Protein AF-A0A2Z6S2T0-F1 (afdb_monomer_lite)

Organism: NCBI:txid94130

Foldseek 3Di:
DDPVVLVVQLVLLLVLLVLVVVLVVLCVVLVVPPPCCVVDPPVNSPRDDSVVSSPDDPVNSVVSLLVSLVSLVVLCVSLVHDRDVLSVCQNPDDPPDPDDHDDPVVSVVSVVVSVVVSVVSVVVVPDPPPDDDPPPPDD

pLDDT: mean 76.19, std 13.2, range [40.94, 88.94]

Sequence (139 aa):
MANNNLETLAQLYRLFLYKKKDIIAIQEKLGIGGVLAELTNANELVVPPDSELMGKTLADSYELLLELVGDLIPIQEKLGIDVNPVLEVELRRDKASSDKPIRLFDLLSSLEDDIVVIQDKLVLLAIPIKQGQKKSMRM

Radius of gyration: 19.78 Å; chains: 1; bounding box: 56×36×72 Å

Structure (mmCIF, N/CA/C/O backbone):
data_AF-A0A2Z6S2T0-F1
#
_entry.id   AF-A0A2Z6S2T0-F1
#
loop_
_atom_site.group_PDB
_atom_site.id
_atom_site.type_symbol
_atom_site.label_atom_id
_atom_site.label_alt_id
_atom_site.label_comp_id
_atom_site.label_asym_id
_atom_site.label_entity_id
_atom_site.label_seq_id
_atom_site.pdbx_PDB_ins_code
_atom_site.Cartn_x
_atom_site.Cartn_y
_atom_site.Cartn_z
_atom_site.occupancy
_atom_site.B_iso_or_equiv
_atom_site.auth_seq_id
_atom_site.auth_comp_id
_atom_site.auth_asym_id
_atom_site.auth_atom_id
_atom_site.pdbx_PDB_model_num
ATOM 1 N N . MET A 1 1 ? 8.576 11.356 -31.247 1.00 40.94 1 MET A N 1
ATOM 2 C CA . MET A 1 1 ? 8.179 9.992 -30.838 1.00 40.94 1 MET A CA 1
ATOM 3 C C . MET A 1 1 ? 8.144 10.027 -29.323 1.00 40.94 1 MET A C 1
ATOM 5 O O . MET A 1 1 ? 9.176 10.333 -28.742 1.00 40.94 1 MET A O 1
ATOM 9 N N . ALA A 1 2 ? 6.963 9.967 -28.710 1.00 44.91 2 ALA A N 1
ATOM 10 C CA . ALA A 1 2 ? 6.826 10.313 -27.297 1.00 44.91 2 ALA A CA 1
ATOM 11 C C . ALA A 1 2 ? 7.539 9.283 -26.403 1.00 44.91 2 ALA A C 1
ATOM 13 O O . ALA A 1 2 ? 7.435 8.083 -26.621 1.00 44.91 2 ALA A O 1
ATOM 14 N N . ASN A 1 3 ? 8.253 9.788 -25.399 1.00 53.84 3 ASN A N 1
ATOM 15 C CA . ASN A 1 3 ? 8.839 9.062 -24.271 1.00 53.84 3 ASN A CA 1
ATOM 16 C C . ASN A 1 3 ? 7.771 8.745 -23.191 1.00 53.84 3 ASN A C 1
ATOM 18 O O . ASN A 1 3 ? 8.025 8.724 -21.990 1.00 53.84 3 ASN A O 1
ATOM 22 N N . ASN A 1 4 ? 6.521 8.562 -23.606 1.00 59.88 4 ASN A N 1
ATOM 23 C CA . ASN A 1 4 ? 5.362 8.527 -22.716 1.00 59.88 4 ASN A CA 1
ATOM 24 C C . ASN A 1 4 ? 5.386 7.348 -21.727 1.00 59.88 4 ASN A C 1
ATOM 26 O O . ASN A 1 4 ? 4.741 7.420 -20.685 1.00 59.88 4 ASN A O 1
ATOM 30 N N . ASN A 1 5 ? 6.152 6.289 -22.004 1.00 73.00 5 ASN A N 1
ATOM 31 C CA . ASN A 1 5 ? 6.266 5.135 -21.111 1.00 73.00 5 ASN A CA 1
ATOM 32 C C . ASN A 1 5 ? 7.072 5.440 -19.831 1.00 73.00 5 ASN A C 1
ATOM 34 O O . ASN A 1 5 ? 6.620 5.119 -18.737 1.00 73.00 5 ASN A O 1
ATOM 38 N N . LEU A 1 6 ? 8.229 6.109 -19.941 1.00 78.00 6 LEU A N 1
ATOM 39 C CA . LEU A 1 6 ? 9.044 6.469 -18.768 1.00 78.00 6 LEU A CA 1
ATOM 40 C C . LEU A 1 6 ? 8.354 7.529 -17.909 1.00 78.00 6 LEU A C 1
ATOM 42 O O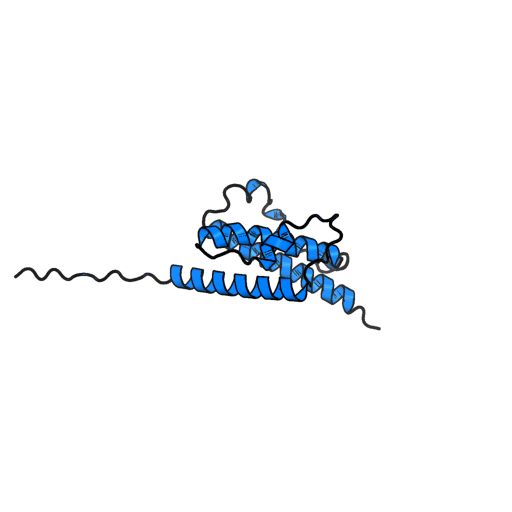 . LEU A 1 6 ? 8.404 7.460 -16.686 1.00 78.00 6 LEU A O 1
ATOM 46 N N . GLU A 1 7 ? 7.671 8.484 -18.540 1.00 81.94 7 GLU A N 1
ATOM 47 C CA . GLU A 1 7 ? 6.922 9.517 -17.819 1.00 81.94 7 GLU A CA 1
ATOM 48 C C . GLU A 1 7 ? 5.733 8.929 -17.055 1.00 81.94 7 GLU A C 1
ATOM 50 O O . GLU A 1 7 ? 5.539 9.249 -15.884 1.00 81.94 7 GLU A O 1
ATOM 55 N N . THR A 1 8 ? 5.007 7.983 -17.658 1.00 83.62 8 THR A N 1
ATOM 56 C CA . THR A 1 8 ? 3.921 7.263 -16.974 1.00 83.62 8 THR A CA 1
ATOM 57 C C . THR A 1 8 ? 4.442 6.435 -15.792 1.00 83.62 8 THR A C 1
ATOM 59 O O . THR A 1 8 ? 3.827 6.436 -14.727 1.00 83.62 8 THR A O 1
ATOM 62 N N . LEU A 1 9 ? 5.592 5.763 -15.932 1.00 83.81 9 LEU A N 1
ATOM 63 C CA . LEU A 1 9 ? 6.215 5.006 -14.836 1.00 83.81 9 LEU A CA 1
ATOM 64 C C . LEU A 1 9 ? 6.674 5.914 -13.690 1.00 83.81 9 LEU A C 1
ATOM 66 O O . LEU A 1 9 ? 6.404 5.621 -12.525 1.00 83.81 9 LEU A O 1
ATOM 70 N N . ALA A 1 10 ? 7.307 7.043 -14.012 1.00 85.56 10 ALA A N 1
ATOM 71 C CA . ALA A 1 10 ? 7.713 8.035 -13.023 1.00 85.56 10 ALA A CA 1
ATOM 72 C C . ALA A 1 10 ? 6.501 8.597 -12.260 1.00 85.56 10 ALA A C 1
ATOM 74 O O . ALA A 1 10 ? 6.543 8.721 -11.035 1.00 85.56 10 ALA A O 1
ATOM 75 N N . GLN A 1 11 ? 5.396 8.876 -12.960 1.00 87.00 11 GLN A N 1
ATOM 76 C CA . GLN A 1 11 ? 4.140 9.317 -12.346 1.00 87.00 11 GLN A CA 1
ATOM 77 C C . GLN A 1 11 ? 3.517 8.240 -11.447 1.00 87.00 11 GLN A C 1
ATOM 79 O O . GLN A 1 11 ? 3.057 8.560 -10.351 1.00 87.00 11 GLN A O 1
ATOM 84 N N . LEU A 1 12 ? 3.534 6.970 -11.862 1.00 86.25 12 LEU A N 1
ATOM 85 C CA . LEU A 1 12 ? 3.039 5.856 -11.049 1.00 86.25 12 LEU A CA 1
ATOM 86 C C . LEU A 1 12 ? 3.861 5.694 -9.763 1.00 86.25 12 LEU A C 1
ATOM 88 O O . LEU A 1 12 ? 3.302 5.619 -8.671 1.00 86.25 12 LEU A O 1
ATOM 92 N N . TYR A 1 13 ? 5.191 5.706 -9.877 1.00 87.94 13 TYR A N 1
ATOM 93 C CA . TYR A 1 13 ? 6.082 5.636 -8.719 1.00 87.94 13 TYR A CA 1
ATOM 94 C C .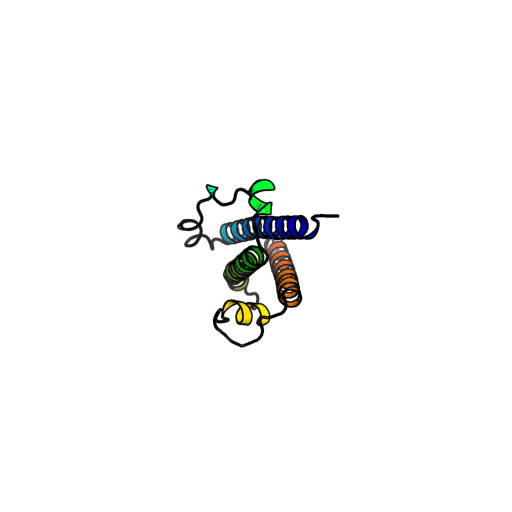 TYR A 1 13 ? 5.853 6.820 -7.766 1.00 87.94 13 TYR A C 1
ATOM 96 O O . TYR A 1 13 ? 5.728 6.641 -6.555 1.00 87.94 13 TYR A O 1
ATOM 104 N N . ARG A 1 14 ? 5.721 8.036 -8.313 1.00 88.94 14 ARG A N 1
ATOM 105 C CA . ARG A 1 14 ? 5.381 9.251 -7.556 1.00 88.94 14 ARG A CA 1
ATOM 106 C C . ARG A 1 14 ? 4.065 9.096 -6.793 1.00 88.94 14 ARG A C 1
ATOM 108 O O . ARG A 1 14 ? 3.991 9.471 -5.625 1.00 88.94 14 ARG A O 1
ATOM 115 N N . LEU A 1 15 ? 3.032 8.559 -7.442 1.00 88.38 15 LEU A N 1
ATOM 116 C CA . LEU A 1 15 ? 1.729 8.325 -6.825 1.00 88.38 15 LEU A CA 1
ATOM 117 C C . LEU A 1 15 ? 1.850 7.383 -5.622 1.00 88.38 15 LEU A C 1
ATOM 119 O O . LEU A 1 15 ? 1.332 7.699 -4.552 1.00 88.38 15 LEU A O 1
ATOM 123 N N . PHE A 1 16 ? 2.569 6.270 -5.769 1.00 88.19 16 PHE A N 1
ATOM 124 C CA . PHE A 1 16 ? 2.793 5.328 -4.673 1.00 88.19 16 PHE A CA 1
ATOM 125 C C . PHE A 1 16 ? 3.555 5.952 -3.501 1.00 88.19 16 PHE A C 1
ATOM 127 O O . PHE A 1 16 ? 3.174 5.734 -2.353 1.00 88.19 16 PHE A O 1
ATOM 134 N N . LEU A 1 17 ? 4.546 6.813 -3.757 1.00 88.56 17 LEU A N 1
ATOM 135 C CA . LEU A 1 17 ? 5.217 7.559 -2.686 1.00 88.56 17 LEU A CA 1
ATOM 136 C C . LEU A 1 17 ? 4.248 8.449 -1.899 1.00 88.56 17 LEU A C 1
ATOM 138 O O . LEU A 1 17 ? 4.308 8.482 -0.671 1.00 88.56 17 LEU A O 1
ATOM 142 N N . TYR A 1 18 ? 3.340 9.159 -2.578 1.00 86.94 18 TYR A N 1
ATOM 143 C CA . TYR A 1 18 ? 2.318 9.950 -1.886 1.00 86.94 18 TYR A CA 1
ATOM 144 C C . TYR A 1 18 ? 1.403 9.066 -1.034 1.00 86.94 18 TYR A C 1
ATOM 146 O O . TYR A 1 18 ? 1.146 9.402 0.120 1.00 86.94 18 TYR A O 1
ATOM 154 N N . LYS A 1 19 ? 0.975 7.909 -1.554 1.00 85.56 19 LYS A N 1
ATOM 155 C CA . LYS A 1 19 ? 0.159 6.955 -0.788 1.00 85.56 19 LYS A CA 1
ATOM 156 C C . LYS A 1 19 ? 0.886 6.411 0.439 1.00 85.56 19 LYS A C 1
ATOM 158 O O . LYS A 1 19 ? 0.265 6.312 1.493 1.00 85.56 19 LYS A O 1
ATOM 163 N N . LYS A 1 20 ? 2.195 6.161 0.346 1.00 86.00 20 LYS A N 1
ATOM 164 C CA . LYS A 1 20 ? 3.013 5.749 1.497 1.00 86.00 20 LYS A CA 1
ATOM 165 C C . LYS A 1 20 ? 2.942 6.768 2.631 1.00 86.00 20 LYS A C 1
ATOM 167 O O . LYS A 1 20 ? 2.749 6.406 3.785 1.00 86.00 20 LYS A O 1
ATOM 172 N N . LYS A 1 21 ? 3.037 8.059 2.296 1.00 84.38 21 LYS A N 1
ATOM 173 C CA . LYS A 1 21 ? 2.942 9.149 3.282 1.00 84.38 21 LYS A CA 1
ATOM 174 C C . LYS A 1 21 ? 1.578 9.186 3.964 1.00 84.38 21 LYS A C 1
ATOM 176 O O . LYS A 1 21 ? 1.523 9.364 5.178 1.00 84.38 21 LYS A O 1
ATOM 181 N N . ASP A 1 22 ? 0.502 8.999 3.203 1.00 84.69 22 ASP A N 1
ATOM 182 C CA . ASP A 1 22 ? -0.853 8.952 3.758 1.00 84.69 22 ASP A CA 1
ATOM 183 C C . ASP A 1 22 ? -1.024 7.759 4.715 1.00 84.69 22 ASP A C 1
ATOM 185 O O . ASP A 1 22 ? -1.569 7.920 5.807 1.00 84.69 22 ASP A O 1
ATOM 189 N N . ILE A 1 23 ? -0.511 6.580 4.346 1.00 85.31 23 ILE A N 1
ATOM 190 C CA . ILE A 1 23 ? -0.549 5.366 5.178 1.00 85.31 23 ILE A CA 1
ATOM 191 C C . ILE A 1 23 ? 0.221 5.565 6.483 1.00 85.31 23 ILE A C 1
ATOM 193 O O . ILE A 1 23 ? -0.328 5.303 7.552 1.00 85.31 23 ILE A O 1
ATOM 197 N N . ILE A 1 24 ? 1.439 6.107 6.422 1.00 84.06 24 ILE A N 1
ATOM 198 C CA . ILE A 1 24 ? 2.242 6.415 7.614 1.00 84.06 24 ILE A CA 1
ATOM 199 C C . ILE A 1 24 ? 1.488 7.384 8.532 1.00 84.06 24 ILE A C 1
ATOM 201 O O . ILE A 1 24 ? 1.355 7.129 9.728 1.00 84.06 24 ILE A O 1
ATOM 205 N N . ALA A 1 25 ? 0.901 8.448 7.979 1.00 83.56 25 ALA A N 1
ATOM 206 C CA . ALA A 1 25 ? 0.112 9.394 8.766 1.00 83.56 25 ALA A CA 1
ATOM 207 C C . ALA A 1 25 ? -1.119 8.736 9.427 1.00 83.56 25 ALA A C 1
ATOM 209 O O . ALA A 1 25 ? -1.513 9.114 10.535 1.00 83.56 25 ALA A O 1
ATOM 210 N N . ILE A 1 26 ? -1.745 7.749 8.775 1.00 84.19 26 ILE A N 1
ATOM 211 C CA . ILE A 1 26 ? -2.834 6.955 9.365 1.00 84.19 26 ILE A CA 1
ATOM 212 C C . ILE A 1 26 ? -2.298 6.058 10.489 1.00 84.19 26 ILE A C 1
ATOM 214 O O . ILE A 1 26 ? -2.878 6.046 11.576 1.00 84.19 26 ILE A O 1
ATOM 218 N N . GLN A 1 27 ? -1.190 5.346 10.269 1.00 85.62 27 GLN A N 1
ATOM 219 C CA . GLN A 1 27 ? -0.551 4.500 11.282 1.00 85.62 27 GLN A CA 1
ATOM 220 C C . GLN A 1 27 ? -0.173 5.299 12.537 1.00 85.62 27 GLN A C 1
ATOM 222 O O . GLN A 1 27 ? -0.441 4.850 13.654 1.00 85.62 27 GLN A O 1
ATOM 227 N N . GLU A 1 28 ? 0.390 6.498 12.373 1.00 84.00 28 GLU A N 1
ATOM 228 C CA . GLU A 1 28 ? 0.698 7.418 13.471 1.00 84.00 28 GLU A CA 1
ATOM 229 C C . GLU A 1 28 ? -0.563 7.806 14.252 1.00 84.00 28 GLU A C 1
ATOM 231 O O . GLU A 1 28 ? -0.600 7.671 15.477 1.00 84.00 28 GLU A O 1
ATOM 236 N N . LYS A 1 29 ? -1.635 8.212 13.556 1.00 84.69 29 LYS A N 1
ATOM 237 C CA . LYS A 1 29 ? -2.923 8.551 14.189 1.00 84.69 29 LYS A CA 1
ATOM 238 C C . LYS A 1 29 ? -3.548 7.381 14.943 1.00 84.69 29 LYS A C 1
ATOM 240 O O . LYS A 1 29 ? -4.213 7.594 15.955 1.00 84.69 29 LYS A O 1
ATOM 245 N N . LEU A 1 30 ? -3.354 6.159 14.456 1.00 85.19 30 LEU A N 1
ATOM 246 C CA . LEU A 1 30 ? -3.850 4.937 15.086 1.00 85.19 30 LEU A CA 1
ATOM 247 C C . LEU A 1 30 ? -2.920 4.398 16.189 1.00 85.19 30 LEU A C 1
ATOM 249 O O . LEU A 1 30 ? -3.259 3.404 16.839 1.00 85.19 30 LEU A O 1
ATOM 253 N N . GLY A 1 31 ? -1.770 5.042 16.425 1.00 84.56 31 GLY A N 1
ATOM 254 C CA . GLY A 1 31 ? -0.787 4.620 17.423 1.00 84.56 31 GLY A CA 1
ATOM 255 C C . GLY A 1 31 ? -0.090 3.301 17.074 1.00 84.56 31 GLY A C 1
ATOM 256 O O . GLY A 1 31 ? 0.280 2.552 17.974 1.00 84.56 31 GLY A O 1
ATOM 257 N N . ILE A 1 32 ? 0.044 2.991 15.782 1.00 83.81 32 ILE A N 1
ATOM 258 C CA . ILE A 1 32 ? 0.727 1.793 15.263 1.00 83.81 32 ILE A CA 1
ATOM 259 C C . ILE A 1 32 ? 2.245 2.044 15.144 1.00 83.81 32 ILE A C 1
ATOM 261 O O . ILE A 1 32 ? 3.044 1.116 15.240 1.00 83.81 32 ILE A O 1
ATOM 265 N N . GLY A 1 33 ? 2.658 3.311 15.016 1.00 64.31 33 GLY A N 1
ATOM 266 C CA . GLY A 1 33 ? 4.015 3.748 14.648 1.00 64.31 33 GLY A CA 1
ATOM 267 C C . GLY A 1 33 ? 5.166 3.466 15.626 1.00 64.31 33 GLY A C 1
ATOM 268 O O . GLY A 1 33 ? 6.262 3.965 15.404 1.00 64.31 33 GLY A O 1
ATOM 269 N N . GLY A 1 34 ? 4.975 2.669 16.680 1.00 55.62 34 GLY A N 1
ATOM 270 C CA . GLY A 1 34 ? 6.002 2.421 17.702 1.00 55.62 34 GLY A CA 1
ATOM 271 C C . GLY A 1 34 ? 7.211 1.584 17.257 1.00 55.62 34 GLY A C 1
ATOM 272 O O . GLY A 1 34 ? 8.173 1.509 18.008 1.00 55.62 34 GLY A O 1
ATOM 273 N N . VAL A 1 35 ? 7.180 0.949 16.077 1.00 52.28 35 VAL A N 1
ATOM 274 C CA . VAL A 1 35 ? 8.275 0.070 15.600 1.00 52.28 35 VAL A CA 1
ATOM 275 C C . VAL A 1 35 ? 8.801 0.456 14.206 1.00 52.28 35 VAL A C 1
ATOM 277 O O . VAL A 1 35 ? 9.984 0.281 13.935 1.00 52.28 35 VAL A O 1
ATOM 280 N N . LEU A 1 36 ? 7.973 1.035 13.324 1.00 52.50 36 LEU A N 1
ATOM 281 C CA . LEU A 1 36 ? 8.375 1.400 11.950 1.00 52.50 36 LEU A CA 1
ATOM 282 C C . LEU A 1 36 ? 8.884 2.846 11.802 1.00 52.50 36 LEU A C 1
ATOM 284 O O . LEU A 1 36 ? 9.669 3.128 10.894 1.00 52.50 36 LEU A O 1
ATOM 288 N N . ALA A 1 37 ? 8.500 3.759 12.702 1.00 49.41 37 ALA A N 1
ATOM 289 C CA . ALA A 1 37 ? 8.963 5.150 12.672 1.00 49.41 37 ALA A CA 1
ATOM 290 C C . ALA A 1 37 ? 10.457 5.294 13.030 1.00 49.41 37 ALA A C 1
ATOM 292 O O . ALA A 1 37 ? 11.090 6.262 12.624 1.00 49.41 37 ALA A O 1
ATOM 293 N N . GLU A 1 38 ? 11.039 4.323 13.744 1.00 47.56 38 GLU A N 1
ATOM 294 C CA . GLU A 1 38 ? 12.487 4.286 14.009 1.00 47.56 38 GLU A CA 1
ATOM 295 C C . GLU A 1 38 ? 13.300 3.783 12.803 1.00 47.56 38 GLU A C 1
ATOM 297 O O . GLU A 1 38 ? 14.477 4.114 12.677 1.00 47.56 38 GLU A O 1
ATOM 302 N N . LEU A 1 39 ? 12.679 3.015 11.898 1.00 50.38 39 LEU A N 1
ATOM 303 C CA . LEU A 1 39 ? 13.305 2.524 10.664 1.00 50.38 39 LEU A CA 1
ATOM 304 C C . LEU A 1 39 ? 13.154 3.509 9.500 1.00 50.38 39 LEU A C 1
ATOM 306 O O . LEU A 1 39 ? 14.033 3.591 8.646 1.00 50.38 39 LEU A O 1
ATOM 310 N N . THR A 1 40 ? 12.062 4.273 9.480 1.00 50.31 40 THR A N 1
ATOM 311 C CA . THR A 1 40 ? 11.756 5.222 8.407 1.00 50.31 40 THR A CA 1
ATOM 312 C C . THR A 1 40 ? 12.194 6.616 8.840 1.00 50.31 40 THR A C 1
ATOM 314 O O . THR A 1 40 ? 11.470 7.320 9.543 1.00 50.31 40 THR A O 1
ATOM 317 N N . ASN A 1 41 ? 13.394 7.040 8.444 1.00 48.97 41 ASN A N 1
ATOM 318 C CA . ASN A 1 41 ? 13.838 8.403 8.724 1.00 48.97 41 ASN A CA 1
ATOM 319 C C . ASN A 1 41 ? 12.847 9.393 8.089 1.00 48.97 41 ASN A C 1
ATOM 321 O O . ASN A 1 41 ? 12.638 9.374 6.880 1.00 48.97 41 ASN A O 1
ATOM 325 N N . ALA A 1 42 ? 12.270 10.310 8.871 1.00 46.00 42 ALA A N 1
ATOM 326 C CA . ALA A 1 42 ? 11.309 11.313 8.384 1.00 46.00 42 ALA A CA 1
ATOM 327 C C . ALA A 1 42 ? 11.827 12.162 7.193 1.00 46.00 42 ALA A C 1
ATOM 329 O O . ALA A 1 42 ? 11.039 12.730 6.435 1.00 46.00 42 ALA A O 1
ATOM 330 N N . ASN A 1 43 ? 13.150 12.206 6.992 1.00 47.03 43 ASN A N 1
ATOM 331 C CA . ASN A 1 43 ? 13.819 12.856 5.861 1.00 47.03 43 ASN A CA 1
ATOM 332 C C . ASN A 1 43 ? 13.710 12.080 4.527 1.00 47.03 43 ASN A C 1
ATOM 334 O O . ASN A 1 43 ? 13.979 12.653 3.475 1.00 47.03 43 ASN A O 1
ATOM 338 N N . GLU A 1 44 ? 13.309 10.808 4.549 1.00 53.44 44 GLU A N 1
ATOM 339 C CA . GLU A 1 44 ? 13.258 9.892 3.395 1.00 53.44 44 GLU A CA 1
ATOM 340 C C . GLU A 1 44 ? 11.903 9.924 2.657 1.00 53.44 44 GLU A C 1
ATOM 342 O O . GLU A 1 44 ? 11.762 9.414 1.550 1.00 53.44 44 GLU A O 1
ATOM 347 N N . LEU A 1 45 ? 10.899 10.597 3.233 1.00 60.44 45 LEU A N 1
ATOM 348 C CA . LEU A 1 45 ? 9.566 10.771 2.640 1.00 60.44 45 LEU A CA 1
ATOM 349 C C . LEU A 1 45 ? 9.462 12.003 1.725 1.00 60.44 45 LEU A C 1
ATOM 351 O O . LEU A 1 45 ? 8.358 12.417 1.344 1.00 60.44 45 LEU A O 1
ATOM 355 N N . VAL A 1 46 ? 10.577 12.649 1.386 1.00 66.56 46 VAL A N 1
ATOM 356 C CA . VAL A 1 46 ? 10.589 13.707 0.369 1.00 66.56 46 VAL A CA 1
ATOM 357 C C . VAL A 1 46 ? 10.399 13.047 -0.991 1.00 66.56 46 VAL A C 1
ATOM 359 O O . VAL A 1 46 ? 11.214 12.234 -1.410 1.00 66.56 46 VAL A O 1
ATOM 362 N N . VAL A 1 47 ? 9.304 13.385 -1.682 1.00 73.62 47 VAL A N 1
ATOM 363 C CA . VAL A 1 47 ? 9.084 12.901 -3.049 1.00 73.62 47 VAL A CA 1
ATOM 364 C C . VAL A 1 47 ? 10.216 13.444 -3.930 1.00 73.62 47 VAL A C 1
ATOM 366 O O . VAL A 1 47 ? 10.349 14.670 -4.013 1.00 73.62 47 VAL A O 1
ATOM 369 N N . PRO A 1 48 ? 11.015 12.578 -4.579 1.00 78.50 48 PRO A N 1
ATOM 370 C CA . PRO A 1 48 ? 12.134 13.006 -5.405 1.00 78.50 48 PRO A CA 1
ATOM 371 C C . PRO A 1 48 ? 11.696 13.918 -6.565 1.00 78.50 48 PRO A C 1
ATOM 373 O O . PRO A 1 48 ? 10.545 13.845 -7.027 1.00 78.50 48 PRO A O 1
ATOM 376 N N . PRO A 1 49 ? 12.596 14.774 -7.081 1.00 79.69 49 PRO A N 1
ATOM 377 C CA . PRO A 1 49 ? 12.345 15.514 -8.313 1.00 79.69 49 PRO A CA 1
ATOM 378 C C . PRO A 1 49 ? 12.147 14.555 -9.498 1.00 79.69 49 PRO A C 1
ATOM 380 O O . PRO A 1 49 ? 12.660 13.436 -9.503 1.00 79.69 49 PRO A O 1
ATOM 383 N N . ASP A 1 50 ? 11.434 15.001 -10.539 1.00 75.56 50 ASP A N 1
ATOM 384 C CA . ASP A 1 50 ? 11.117 14.158 -11.706 1.00 75.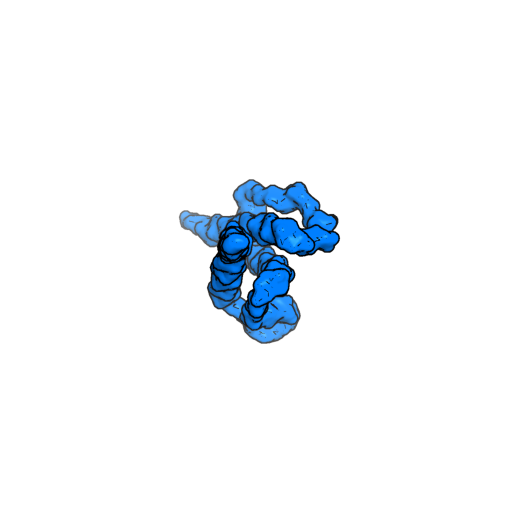56 50 ASP A CA 1
ATOM 385 C C . ASP A 1 50 ? 12.362 13.551 -12.367 1.00 75.56 50 ASP A C 1
ATOM 387 O O . ASP A 1 50 ? 12.315 12.418 -12.835 1.00 75.56 50 ASP A O 1
ATOM 391 N N . SER A 1 51 ? 13.501 14.248 -12.339 1.00 77.94 51 SER A N 1
ATOM 392 C CA . SER A 1 51 ? 14.776 13.745 -12.860 1.00 77.94 51 SER A CA 1
ATOM 393 C C . SER A 1 51 ? 15.271 12.472 -12.165 1.00 77.94 51 SER A C 1
ATOM 395 O O . SER A 1 51 ? 15.880 11.632 -12.820 1.00 77.94 51 SER A O 1
ATOM 397 N N . GLU A 1 52 ? 15.007 12.307 -10.866 1.00 80.69 52 GLU A N 1
ATOM 398 C CA . GLU A 1 52 ? 15.354 11.090 -10.116 1.00 80.69 52 GLU A CA 1
ATOM 399 C C . GLU A 1 52 ? 14.314 9.982 -10.327 1.00 80.69 52 GLU A C 1
ATOM 401 O O . GLU A 1 52 ? 14.649 8.797 -10.344 1.00 80.69 52 GLU A O 1
ATOM 406 N N . LEU A 1 53 ? 13.053 10.360 -10.556 1.00 82.25 53 LEU A N 1
ATOM 407 C CA . LEU A 1 53 ? 11.973 9.420 -10.863 1.00 82.25 53 LEU A CA 1
ATOM 408 C C . LEU A 1 53 ? 12.073 8.841 -12.276 1.00 82.25 53 LEU A C 1
ATOM 410 O O . LEU A 1 53 ? 11.664 7.707 -12.501 1.00 82.25 53 LEU A O 1
ATOM 414 N N . MET A 1 54 ? 12.658 9.581 -13.219 1.00 79.44 54 MET A N 1
ATOM 415 C CA . MET A 1 54 ? 12.895 9.125 -14.593 1.00 79.44 54 MET A CA 1
ATOM 416 C C . MET A 1 54 ? 13.831 7.910 -14.684 1.00 79.44 54 MET A C 1
ATOM 418 O O . MET A 1 54 ? 13.853 7.245 -15.716 1.00 79.44 54 MET A O 1
ATOM 422 N N . GLY A 1 55 ? 14.591 7.606 -13.626 1.00 81.19 55 GLY A N 1
ATOM 423 C CA . GLY A 1 55 ? 15.403 6.391 -13.523 1.00 81.19 55 GLY A CA 1
ATOM 424 C C . GLY A 1 55 ? 14.658 5.175 -12.962 1.00 81.19 55 GLY A C 1
ATOM 425 O O . GLY A 1 55 ? 15.239 4.094 -12.908 1.00 81.19 55 GLY A O 1
ATOM 426 N N . LYS A 1 56 ? 13.401 5.334 -12.523 1.00 85.88 56 LYS A N 1
ATOM 427 C CA . LYS A 1 56 ? 12.622 4.257 -11.906 1.00 85.88 56 LYS A CA 1
ATOM 428 C C . LYS A 1 56 ? 12.035 3.322 -12.950 1.00 85.88 56 LYS A C 1
ATOM 430 O O . LYS A 1 56 ? 11.507 3.730 -13.983 1.00 85.88 56 LYS A O 1
ATOM 435 N N . THR A 1 57 ? 12.121 2.040 -12.642 1.00 87.19 57 THR A N 1
ATOM 436 C CA . THR A 1 57 ? 11.619 0.948 -13.462 1.00 87.19 57 THR A CA 1
ATOM 437 C C . THR A 1 57 ? 10.260 0.475 -12.957 1.00 87.19 57 THR A C 1
ATOM 439 O O . THR A 1 57 ? 9.856 0.743 -11.826 1.00 87.19 57 THR A O 1
ATOM 442 N N . LEU A 1 58 ? 9.558 -0.301 -13.784 1.00 83.88 58 LEU A N 1
ATOM 443 C CA . LEU A 1 58 ? 8.330 -0.975 -13.360 1.00 83.88 58 LEU A CA 1
ATOM 444 C C . LEU A 1 58 ? 8.565 -1.907 -12.157 1.00 83.88 58 LEU A C 1
ATOM 446 O O . LEU A 1 58 ? 7.675 -2.050 -11.326 1.00 83.88 58 LEU A O 1
ATOM 450 N N . ALA A 1 59 ? 9.751 -2.517 -12.054 1.00 84.56 59 ALA A N 1
ATOM 451 C CA . ALA A 1 59 ? 10.106 -3.366 -10.921 1.00 84.56 59 ALA A CA 1
ATOM 452 C C . ALA A 1 59 ? 10.191 -2.554 -9.620 1.00 84.56 59 ALA A C 1
ATOM 454 O O . ALA A 1 59 ? 9.643 -2.988 -8.612 1.00 84.56 59 ALA A O 1
ATOM 455 N N . ASP A 1 60 ? 10.772 -1.351 -9.668 1.00 87.19 60 ASP A N 1
ATOM 456 C CA . ASP A 1 60 ? 10.815 -0.444 -8.514 1.00 87.19 60 ASP A CA 1
ATOM 457 C C . ASP A 1 60 ? 9.400 -0.024 -8.083 1.00 87.19 60 ASP A C 1
ATOM 459 O O . ASP A 1 60 ? 9.087 0.008 -6.895 1.00 87.19 60 ASP A O 1
ATOM 463 N N . SER A 1 61 ? 8.516 0.278 -9.044 1.00 86.81 61 SER A N 1
ATOM 464 C CA . SER A 1 61 ? 7.107 0.581 -8.752 1.00 86.81 61 SER A CA 1
ATOM 465 C C . SER A 1 61 ? 6.370 -0.614 -8.144 1.00 86.81 61 SER A C 1
ATOM 467 O O . SER A 1 61 ? 5.543 -0.420 -7.258 1.00 86.81 61 SER A O 1
ATOM 469 N N . TYR A 1 62 ? 6.651 -1.834 -8.610 1.00 84.19 62 TYR A N 1
ATOM 470 C CA . TYR A 1 62 ? 6.044 -3.055 -8.078 1.00 84.19 62 TYR A CA 1
ATOM 471 C C . TYR A 1 62 ? 6.510 -3.352 -6.651 1.00 84.19 62 TYR A C 1
ATOM 473 O O . TYR A 1 62 ? 5.700 -3.697 -5.798 1.00 84.19 62 TYR A O 1
ATOM 481 N N . GLU A 1 63 ? 7.798 -3.171 -6.369 1.00 86.62 63 GLU A N 1
ATOM 482 C CA . GLU A 1 63 ? 8.341 -3.345 -5.023 1.00 86.62 63 GLU A CA 1
ATOM 483 C C . GLU A 1 63 ? 7.732 -2.344 -4.035 1.00 86.62 63 GLU A C 1
ATOM 485 O O . GLU A 1 63 ? 7.279 -2.743 -2.964 1.00 86.62 63 GLU A O 1
ATOM 490 N N . LEU A 1 64 ? 7.611 -1.073 -4.434 1.00 87.38 64 LEU A N 1
ATOM 491 C CA . LEU A 1 64 ? 6.942 -0.057 -3.623 1.00 87.38 64 LEU A CA 1
ATOM 492 C C . LEU A 1 64 ? 5.454 -0.380 -3.407 1.00 87.38 64 LEU A C 1
ATOM 494 O O . LEU A 1 64 ? 4.935 -0.164 -2.319 1.00 87.38 64 LEU A O 1
ATOM 498 N N . LEU A 1 65 ? 4.761 -0.923 -4.412 1.00 86.75 65 LEU A N 1
ATOM 499 C CA . LEU A 1 65 ? 3.369 -1.359 -4.275 1.00 86.75 65 LEU A CA 1
ATOM 500 C C . LEU A 1 65 ? 3.212 -2.474 -3.229 1.00 86.75 65 LEU A C 1
ATOM 502 O O . LEU A 1 65 ? 2.295 -2.410 -2.415 1.00 86.75 65 LEU A O 1
ATOM 506 N N . LEU A 1 66 ? 4.105 -3.468 -3.221 1.00 84.69 66 LEU A N 1
ATOM 507 C CA . LEU A 1 66 ? 4.090 -4.531 -2.209 1.00 84.69 66 LEU A CA 1
ATOM 508 C C . LEU A 1 66 ? 4.368 -3.989 -0.805 1.00 84.69 66 LEU A C 1
ATOM 510 O O . LEU A 1 66 ? 3.748 -4.437 0.157 1.00 84.69 66 LEU A O 1
ATOM 514 N N . GLU A 1 67 ? 5.259 -3.006 -0.689 1.00 87.75 67 GLU A N 1
ATOM 515 C CA . GLU A 1 67 ? 5.522 -2.330 0.580 1.00 87.75 67 GLU A CA 1
ATOM 516 C C . GLU A 1 67 ? 4.268 -1.612 1.103 1.00 87.75 67 GLU A C 1
ATOM 518 O O . GLU A 1 67 ? 3.885 -1.814 2.252 1.00 87.75 67 GLU A O 1
ATOM 523 N N . LEU A 1 68 ? 3.559 -0.871 0.239 1.00 86.75 68 LEU A N 1
ATOM 524 C CA . LEU A 1 68 ? 2.283 -0.234 0.594 1.00 86.75 68 LEU A CA 1
ATOM 525 C C . LEU A 1 68 ? 1.245 -1.249 1.084 1.00 86.75 68 LEU A C 1
ATOM 527 O O . LEU A 1 68 ? 0.550 -0.994 2.064 1.00 86.75 68 LEU A O 1
ATOM 531 N N . VAL A 1 69 ? 1.131 -2.389 0.399 1.00 85.06 69 VAL A N 1
ATOM 532 C CA . VAL A 1 69 ? 0.226 -3.477 0.792 1.00 85.06 69 VAL A CA 1
ATOM 533 C C . VAL A 1 69 ? 0.600 -4.018 2.174 1.00 85.06 69 VAL A C 1
ATOM 535 O O . VAL A 1 69 ? -0.276 -4.192 3.018 1.00 85.06 69 VAL A O 1
ATOM 538 N N . GLY A 1 70 ? 1.892 -4.225 2.439 1.00 85.31 70 GLY A N 1
ATOM 539 C CA . GLY A 1 70 ? 2.382 -4.635 3.756 1.00 85.31 70 GLY A CA 1
ATOM 540 C C . GLY A 1 70 ? 2.053 -3.623 4.858 1.00 85.31 70 GLY A C 1
ATOM 541 O O . GLY A 1 70 ? 1.598 -4.015 5.931 1.00 85.31 70 GLY A O 1
ATOM 542 N N . ASP A 1 71 ? 2.207 -2.328 4.580 1.00 86.31 71 ASP A N 1
ATOM 543 C CA . ASP A 1 71 ? 1.932 -1.251 5.539 1.00 86.31 71 ASP A CA 1
ATOM 544 C C . ASP A 1 71 ? 0.430 -1.063 5.838 1.00 86.31 71 ASP A C 1
ATOM 546 O O . ASP A 1 71 ? 0.059 -0.522 6.889 1.00 86.31 71 ASP A O 1
ATOM 550 N N . LEU A 1 72 ? -0.454 -1.517 4.944 1.00 85.88 72 LEU A N 1
ATOM 551 C CA . LEU A 1 72 ? -1.905 -1.463 5.139 1.00 85.88 72 LEU A CA 1
ATOM 552 C C . LEU A 1 72 ? -2.430 -2.543 6.085 1.00 85.88 72 LEU A C 1
ATOM 554 O O . LEU A 1 72 ? -3.389 -2.278 6.814 1.00 85.88 72 LEU A O 1
ATOM 558 N N . ILE A 1 73 ? -1.792 -3.715 6.135 1.00 85.88 73 ILE A N 1
ATOM 559 C CA . ILE A 1 73 ? -2.238 -4.838 6.975 1.00 85.88 73 ILE A CA 1
ATOM 560 C C . ILE A 1 73 ? -2.358 -4.428 8.456 1.00 85.88 73 ILE A C 1
ATOM 562 O O . ILE A 1 73 ? -3.439 -4.600 9.025 1.00 85.88 73 ILE A O 1
ATOM 566 N N . PRO A 1 74 ? -1.352 -3.785 9.088 1.00 86.25 74 PRO A N 1
ATOM 567 C CA . PRO A 1 74 ? -1.480 -3.314 10.468 1.00 86.25 74 PRO A CA 1
ATOM 568 C C . PRO A 1 74 ? -2.645 -2.337 10.691 1.00 86.25 74 PRO A C 1
ATOM 570 O O . PRO A 1 74 ? -3.252 -2.326 11.764 1.00 86.25 74 PRO A O 1
ATOM 573 N N . ILE A 1 75 ? -2.972 -1.501 9.696 1.00 87.06 75 ILE A N 1
ATOM 574 C CA . ILE A 1 75 ? -4.123 -0.588 9.768 1.00 87.06 75 ILE A CA 1
ATOM 575 C C . ILE A 1 75 ? -5.425 -1.392 9.751 1.00 87.06 75 ILE A C 1
ATOM 577 O O . ILE A 1 75 ? -6.301 -1.143 10.580 1.00 87.06 75 ILE A O 1
ATOM 581 N N . GLN A 1 76 ? -5.553 -2.351 8.832 1.00 87.62 76 GLN A N 1
ATOM 582 C CA . GLN A 1 76 ? -6.733 -3.210 8.717 1.00 87.62 76 GLN A CA 1
ATOM 583 C C . GLN A 1 76 ? -6.967 -4.002 10.005 1.00 87.62 76 GLN A C 1
ATOM 585 O O . GLN A 1 76 ? -8.060 -3.935 10.569 1.00 87.62 76 GLN A O 1
ATOM 590 N N . GLU A 1 77 ? -5.924 -4.638 10.545 1.00 87.25 77 GLU A N 1
ATOM 591 C CA . GLU A 1 77 ? -5.972 -5.354 11.824 1.00 87.25 77 GLU A CA 1
ATOM 592 C C . GLU A 1 77 ? -6.435 -4.440 12.967 1.00 87.25 77 GLU A C 1
ATOM 594 O O . GLU A 1 77 ? -7.339 -4.787 13.733 1.00 87.25 77 GLU A O 1
ATOM 599 N N . LYS A 1 78 ? -5.871 -3.228 13.058 1.00 88.12 78 LYS A N 1
ATOM 600 C CA . LYS A 1 78 ? -6.237 -2.244 14.087 1.00 88.12 78 LYS A CA 1
ATOM 601 C C . LYS A 1 78 ? -7.695 -1.796 13.983 1.00 88.12 78 LYS A C 1
ATOM 603 O O . LYS A 1 78 ? -8.322 -1.505 15.003 1.00 88.12 78 LYS A O 1
ATOM 608 N N . LEU A 1 79 ? -8.220 -1.713 12.765 1.00 87.44 79 LEU A N 1
ATOM 609 C CA . LEU A 1 79 ? -9.590 -1.301 12.469 1.00 87.44 79 LEU A CA 1
ATOM 610 C C . LEU A 1 79 ? -10.596 -2.468 12.480 1.00 87.44 79 LEU A C 1
ATOM 612 O O . LEU A 1 79 ? -11.805 -2.222 12.367 1.00 87.44 79 LEU A O 1
ATOM 616 N N . GLY A 1 80 ? -10.123 -3.709 12.648 1.00 87.62 80 GLY A N 1
ATOM 617 C CA . GLY A 1 80 ? -10.936 -4.923 12.571 1.00 87.62 80 GLY A CA 1
ATOM 618 C C . GLY A 1 80 ? -11.541 -5.128 11.181 1.00 87.62 80 GLY A C 1
ATOM 619 O O . GLY A 1 80 ? -12.728 -5.434 11.076 1.00 87.62 80 GLY A O 1
ATOM 620 N N . ILE A 1 81 ? -10.762 -4.846 10.137 1.00 87.12 81 ILE A N 1
ATOM 621 C CA . ILE A 1 81 ? -11.092 -5.091 8.731 1.00 87.12 81 ILE A CA 1
ATOM 622 C C . ILE A 1 81 ? -10.394 -6.390 8.327 1.00 87.12 81 ILE A C 1
ATOM 624 O O . ILE A 1 81 ? -9.215 -6.570 8.632 1.00 87.12 81 ILE A O 1
ATOM 628 N N . ASP A 1 82 ? -11.114 -7.283 7.653 1.00 86.25 82 ASP A N 1
ATOM 629 C CA . ASP A 1 82 ? -10.521 -8.510 7.127 1.00 86.25 82 ASP A CA 1
ATOM 630 C C . ASP A 1 82 ? -9.514 -8.168 6.023 1.00 86.25 82 ASP A C 1
ATOM 632 O O . ASP A 1 82 ? -9.818 -7.398 5.110 1.00 86.25 82 ASP A O 1
ATOM 636 N N . VAL A 1 83 ? -8.314 -8.741 6.112 1.00 80.19 83 VAL A N 1
ATOM 637 C CA . VAL A 1 83 ? -7.266 -8.551 5.104 1.00 80.19 83 VAL A CA 1
ATOM 638 C C . VAL A 1 83 ? -7.710 -9.198 3.797 1.00 80.19 83 VAL A C 1
ATOM 640 O O . VAL A 1 83 ? -8.184 -10.337 3.781 1.00 80.19 83 VAL A O 1
ATOM 643 N N . ASN A 1 84 ? -7.537 -8.485 2.686 1.00 81.75 84 ASN A N 1
ATOM 644 C CA . ASN A 1 84 ? -7.889 -9.008 1.378 1.00 81.75 84 ASN A CA 1
ATOM 645 C C . ASN A 1 84 ? -7.004 -10.230 1.036 1.00 81.75 84 ASN A C 1
ATOM 647 O O . ASN A 1 84 ? -5.780 -10.095 0.927 1.00 81.75 84 ASN A O 1
ATOM 651 N N . PRO A 1 85 ? -7.587 -11.425 0.814 1.00 78.75 85 PRO A N 1
ATOM 652 C CA . PRO A 1 85 ? -6.818 -12.644 0.567 1.00 78.75 85 PRO A CA 1
ATOM 653 C C . PRO A 1 85 ? -5.965 -12.565 -0.707 1.00 78.75 85 PRO A C 1
ATOM 655 O O . PRO A 1 85 ? -4.935 -13.229 -0.792 1.00 78.75 85 PRO A O 1
ATOM 658 N N . VAL A 1 86 ? -6.353 -11.741 -1.689 1.00 79.62 86 VAL A N 1
ATOM 659 C CA . VAL A 1 86 ? -5.557 -11.494 -2.904 1.00 79.62 86 VAL A CA 1
ATOM 660 C C . VAL A 1 86 ? -4.235 -10.817 -2.539 1.00 79.62 86 VAL A C 1
ATOM 662 O O . VAL A 1 86 ? -3.175 -11.236 -3.005 1.00 79.62 86 VAL A O 1
ATOM 665 N N . LEU A 1 87 ? -4.290 -9.808 -1.667 1.00 77.62 87 LEU A N 1
ATOM 666 C CA . LEU A 1 87 ? -3.113 -9.074 -1.209 1.00 77.62 87 LEU A CA 1
ATOM 667 C C . LEU A 1 87 ? -2.206 -9.949 -0.341 1.00 77.62 87 LEU A C 1
ATOM 669 O O . LEU A 1 87 ? -0.989 -9.938 -0.515 1.00 77.62 87 LEU A O 1
ATOM 673 N N . GLU A 1 88 ? -2.790 -10.747 0.555 1.00 81.69 88 GLU A N 1
ATOM 674 C CA . GLU A 1 88 ? -2.027 -11.624 1.445 1.00 81.69 88 GLU A CA 1
ATOM 675 C C . GLU A 1 88 ? -1.257 -12.708 0.674 1.00 81.69 88 GLU A C 1
ATOM 677 O O . GLU A 1 88 ? -0.091 -12.983 0.976 1.00 81.69 88 GLU A O 1
ATOM 682 N N . VAL A 1 89 ? -1.883 -13.305 -0.347 1.00 81.94 89 VAL A N 1
ATOM 683 C CA . VAL A 1 89 ? -1.235 -14.310 -1.202 1.00 81.94 89 VAL A CA 1
ATOM 684 C C . VAL A 1 89 ? -0.065 -13.704 -1.973 1.00 81.94 89 VAL A C 1
ATOM 686 O O . VAL A 1 89 ? 1.001 -14.319 -2.019 1.00 81.94 89 VAL A O 1
ATOM 689 N N . GLU A 1 90 ? -0.230 -12.511 -2.550 1.00 84.12 90 GLU A N 1
ATOM 690 C CA . GLU A 1 90 ? 0.847 -11.868 -3.310 1.00 84.12 90 GLU A CA 1
ATOM 691 C C . GLU A 1 90 ? 1.987 -11.389 -2.401 1.00 84.12 90 GLU A C 1
ATOM 693 O O . GLU A 1 90 ? 3.151 -11.525 -2.765 1.00 84.12 90 GLU A O 1
ATOM 698 N N . 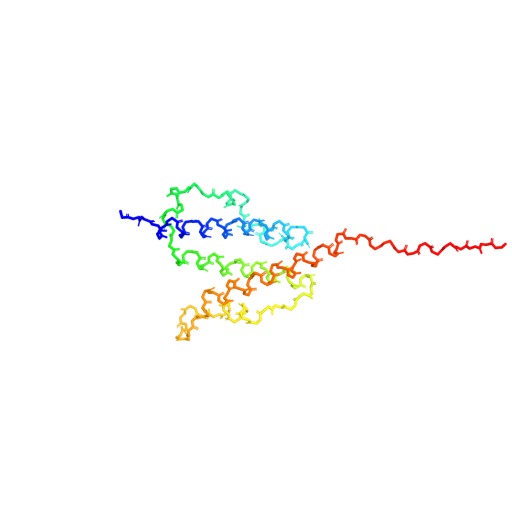LEU A 1 91 ? 1.690 -10.909 -1.189 1.00 82.31 91 LEU A N 1
ATOM 699 C CA . LEU A 1 91 ? 2.714 -10.483 -0.231 1.00 82.31 91 LEU A CA 1
ATOM 700 C C . LEU A 1 91 ? 3.571 -11.657 0.275 1.00 82.31 91 LEU A C 1
ATOM 702 O O . LEU A 1 91 ? 4.778 -11.517 0.461 1.00 82.31 91 LEU A O 1
ATOM 706 N N . ARG A 1 92 ? 2.959 -12.828 0.497 1.00 83.25 92 ARG A N 1
ATOM 707 C CA . ARG A 1 92 ? 3.647 -14.047 0.972 1.00 83.25 92 ARG A CA 1
ATOM 708 C C . ARG A 1 92 ? 4.321 -14.841 -0.145 1.00 83.25 92 ARG A C 1
ATOM 710 O O . ARG A 1 92 ? 4.952 -15.868 0.118 1.00 83.25 92 ARG A O 1
ATOM 717 N N . ARG A 1 93 ? 4.154 -14.409 -1.389 1.00 81.94 93 ARG A N 1
ATOM 718 C CA . ARG A 1 93 ? 4.681 -15.086 -2.561 1.00 81.94 93 ARG A CA 1
ATOM 719 C C . ARG A 1 93 ? 6.208 -15.061 -2.550 1.00 81.94 93 ARG A C 1
ATOM 721 O O . ARG A 1 93 ? 6.830 -14.003 -2.488 1.00 81.94 93 ARG A O 1
ATOM 728 N N . ASP A 1 94 ? 6.823 -16.231 -2.693 1.00 76.12 94 ASP A N 1
ATOM 729 C CA . ASP A 1 94 ? 8.267 -16.308 -2.906 1.00 76.12 94 ASP A CA 1
ATOM 730 C C . ASP A 1 94 ? 8.628 -15.662 -4.257 1.00 76.12 94 ASP A C 1
ATOM 732 O O . ASP A 1 94 ? 8.074 -16.028 -5.300 1.00 76.12 94 ASP A O 1
ATOM 736 N N . LYS A 1 95 ? 9.582 -14.718 -4.251 1.00 72.56 95 LYS A N 1
ATOM 737 C CA . LYS A 1 95 ? 10.124 -14.091 -5.469 1.00 72.56 95 LYS A CA 1
ATOM 738 C C . LYS A 1 95 ? 10.720 -15.140 -6.429 1.00 72.56 95 LYS A C 1
ATOM 740 O O . LYS A 1 95 ? 10.763 -14.891 -7.631 1.00 72.56 95 LYS A O 1
ATOM 745 N N . ALA A 1 96 ? 11.147 -16.302 -5.923 1.00 71.38 96 ALA A N 1
ATOM 746 C CA . ALA A 1 96 ? 11.643 -17.436 -6.706 1.00 71.38 96 ALA A CA 1
ATOM 747 C C . ALA A 1 96 ? 10.544 -18.420 -7.163 1.00 71.38 96 ALA A C 1
ATOM 749 O O . ALA A 1 96 ? 10.848 -19.372 -7.887 1.00 71.38 96 ALA A O 1
ATOM 750 N N . SER A 1 97 ? 9.279 -18.218 -6.765 1.00 74.31 97 SER A N 1
ATOM 751 C CA . SER A 1 97 ? 8.177 -19.107 -7.146 1.00 74.31 97 SER A CA 1
ATOM 752 C C . SER A 1 97 ? 7.900 -19.053 -8.650 1.00 74.31 97 SER A C 1
ATOM 754 O O . SER A 1 97 ? 7.785 -17.981 -9.252 1.00 74.31 97 SER A O 1
ATOM 756 N N . SER A 1 98 ? 7.724 -20.238 -9.241 1.00 67.81 98 SER A N 1
ATOM 757 C CA . SER A 1 98 ? 7.302 -20.433 -10.631 1.00 67.81 98 SER A CA 1
ATOM 758 C C . SER A 1 98 ? 5.814 -20.175 -10.873 1.00 67.81 98 SER A C 1
ATOM 760 O O . SER A 1 98 ? 5.373 -20.234 -12.023 1.00 67.81 98 SER A O 1
ATOM 762 N N . ASP A 1 99 ? 5.027 -19.947 -9.817 1.00 75.25 99 ASP A N 1
ATOM 763 C CA . ASP A 1 99 ? 3.616 -19.584 -9.957 1.00 75.25 99 ASP A CA 1
ATOM 764 C C . ASP A 1 99 ? 3.485 -18.309 -10.800 1.00 75.25 99 ASP A C 1
ATOM 766 O O . ASP A 1 99 ? 4.461 -17.609 -11.058 1.00 75.25 99 ASP A O 1
ATOM 770 N N . LYS A 1 100 ? 2.293 -17.946 -11.268 1.00 75.38 100 LYS A N 1
ATOM 771 C CA . LYS A 1 100 ? 2.122 -16.646 -11.943 1.00 75.38 100 LYS A CA 1
ATOM 772 C C . LYS A 1 100 ? 1.820 -15.569 -10.907 1.00 75.38 100 LYS A C 1
ATOM 774 O O . LYS A 1 100 ? 0.962 -15.841 -10.068 1.00 75.38 100 LYS A O 1
ATOM 779 N N . PRO A 1 101 ? 2.513 -14.413 -10.910 1.00 70.81 101 PRO A N 1
ATOM 780 C CA . PRO A 1 101 ? 2.146 -13.300 -10.037 1.00 70.81 101 PRO A CA 1
ATOM 781 C C . PRO A 1 101 ? 0.721 -12.864 -10.351 1.00 70.81 101 PRO A C 1
ATOM 783 O O . PRO A 1 101 ? 0.268 -12.982 -11.500 1.00 70.81 101 PRO A O 1
ATOM 786 N N . ILE A 1 102 ? 0.017 -12.380 -9.333 1.00 77.31 102 ILE A N 1
ATOM 787 C CA . ILE A 1 102 ? -1.286 -11.755 -9.521 1.00 77.31 102 ILE A CA 1
ATOM 788 C C . ILE A 1 102 ? -1.106 -10.586 -10.491 1.00 77.31 102 ILE A C 1
ATOM 790 O O . ILE A 1 102 ? -0.071 -9.913 -10.530 1.00 77.31 102 ILE A O 1
ATOM 794 N N . ARG A 1 103 ? -2.088 -10.377 -11.372 1.00 79.88 103 ARG A N 1
ATOM 795 C CA . ARG A 1 103 ? -1.969 -9.321 -12.378 1.00 79.88 103 ARG A CA 1
ATOM 796 C C . ARG A 1 103 ? -1.947 -7.981 -11.653 1.00 79.88 103 ARG A C 1
ATOM 798 O O . ARG A 1 103 ? -2.769 -7.745 -10.775 1.00 79.88 103 ARG A O 1
ATOM 805 N N . LEU A 1 104 ? -1.070 -7.076 -12.090 1.00 77.81 104 LEU A N 1
ATOM 806 C CA . LEU A 1 104 ? -0.943 -5.727 -11.524 1.00 77.81 104 LEU A CA 1
ATOM 807 C C . LEU A 1 104 ? -2.303 -5.025 -11.366 1.00 77.81 104 LEU A C 1
ATOM 809 O O . LEU A 1 104 ? -2.547 -4.389 -10.352 1.00 77.81 104 LEU A O 1
ATOM 813 N N . PHE A 1 105 ? -3.198 -5.169 -12.348 1.00 76.88 105 PHE A N 1
ATOM 814 C CA . PHE A 1 105 ? -4.546 -4.598 -12.285 1.00 76.88 105 PHE A CA 1
ATOM 815 C C . PHE A 1 105 ? -5.388 -5.169 -11.143 1.00 76.88 105 PHE A C 1
ATOM 817 O O . PHE A 1 105 ? -6.037 -4.400 -10.450 1.00 76.88 105 PHE A O 1
ATOM 824 N N . ASP A 1 106 ? -5.342 -6.480 -10.914 1.00 82.75 106 ASP A N 1
ATOM 825 C CA . ASP A 1 106 ? -6.111 -7.126 -9.846 1.00 82.75 106 ASP A CA 1
ATOM 826 C C . ASP A 1 106 ? -5.578 -6.690 -8.466 1.00 82.75 106 ASP A C 1
ATOM 828 O O . ASP A 1 106 ? -6.353 -6.454 -7.537 1.00 82.75 106 ASP A O 1
ATOM 832 N N . LEU A 1 107 ? -4.254 -6.509 -8.354 1.00 80.81 107 LEU A N 1
ATOM 833 C CA . LEU A 1 107 ? -3.593 -5.991 -7.154 1.00 80.81 107 LEU A CA 1
ATOM 834 C C . LEU A 1 107 ? -3.960 -4.521 -6.892 1.00 80.81 107 LEU A C 1
ATOM 836 O O . LEU A 1 107 ? -4.282 -4.154 -5.767 1.00 80.81 107 LEU A O 1
ATOM 840 N N . LEU A 1 108 ? -3.960 -3.687 -7.937 1.00 82.06 108 LEU A N 1
ATOM 841 C CA . LEU A 1 108 ? -4.359 -2.281 -7.844 1.00 82.06 108 LEU A CA 1
ATOM 842 C C . LEU A 1 108 ? -5.837 -2.116 -7.487 1.00 82.06 108 LEU A C 1
ATOM 844 O O . LEU A 1 108 ? -6.153 -1.274 -6.655 1.00 82.06 108 LEU A O 1
ATOM 848 N N . SER A 1 109 ? -6.725 -2.925 -8.068 1.00 84.00 109 SER A N 1
ATOM 849 C CA . SER A 1 109 ? -8.148 -2.921 -7.710 1.00 84.00 109 SER A CA 1
ATOM 850 C C . SER A 1 109 ? -8.362 -3.347 -6.259 1.00 84.00 109 SER A C 1
ATOM 852 O O . SER A 1 109 ? -9.073 -2.672 -5.526 1.00 84.00 109 SER A O 1
ATOM 854 N N . SER A 1 110 ? -7.675 -4.403 -5.814 1.00 83.56 110 SER A N 1
ATOM 855 C CA . SER A 1 110 ? -7.729 -4.853 -4.416 1.00 83.56 110 SER A CA 1
ATOM 856 C C . SER A 1 110 ? -7.261 -3.766 -3.441 1.00 83.56 110 SER A C 1
ATOM 858 O O . SER A 1 110 ? -7.857 -3.574 -2.386 1.00 83.56 110 SER A O 1
ATOM 860 N N . LEU A 1 111 ? -6.208 -3.031 -3.812 1.00 82.62 111 LEU A N 1
ATOM 861 C CA . LEU A 1 111 ? -5.687 -1.914 -3.030 1.00 82.62 111 LEU A CA 1
ATOM 862 C C . LEU A 1 111 ? -6.670 -0.735 -2.966 1.00 82.62 111 LEU A C 1
ATOM 864 O O . LEU A 1 111 ? -6.814 -0.107 -1.919 1.00 82.62 111 LEU A O 1
ATOM 868 N N . GLU A 1 112 ? -7.318 -0.404 -4.084 1.00 86.00 112 GLU A N 1
ATOM 869 C CA . GLU A 1 112 ? -8.330 0.653 -4.141 1.00 86.00 112 GLU A CA 1
ATOM 870 C C . GLU A 1 112 ? -9.506 0.340 -3.207 1.00 86.00 112 GLU A C 1
ATOM 872 O O . GLU A 1 112 ? -9.878 1.194 -2.398 1.00 86.00 112 GLU A O 1
ATOM 877 N N . ASP A 1 113 ? -10.013 -0.894 -3.253 1.00 86.12 113 ASP A N 1
ATOM 878 C CA . ASP A 1 113 ? -11.094 -1.363 -2.383 1.00 86.12 113 ASP A CA 1
ATOM 879 C C . ASP A 1 113 ? -10.713 -1.243 -0.896 1.00 86.12 113 ASP A C 1
ATOM 881 O O . ASP A 1 113 ? -11.462 -0.668 -0.101 1.00 86.12 113 ASP A O 1
ATOM 885 N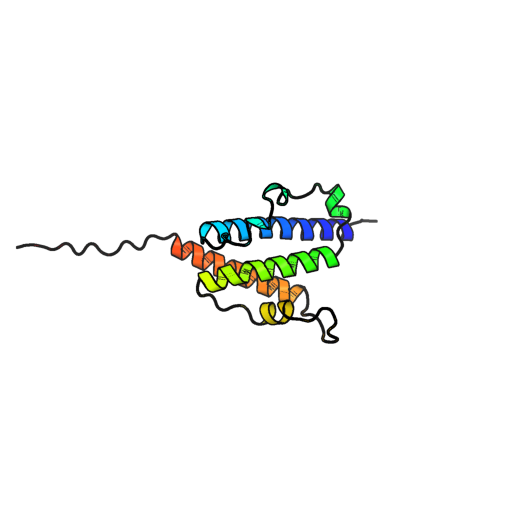 N . ASP A 1 114 ? -9.515 -1.700 -0.516 1.00 83.25 114 ASP A N 1
ATOM 886 C CA . ASP A 1 114 ? -9.037 -1.633 0.869 1.00 83.25 114 ASP A CA 1
ATOM 887 C C . ASP A 1 114 ? -8.902 -0.186 1.370 1.00 83.25 114 ASP A C 1
ATOM 889 O O . ASP A 1 114 ? -9.279 0.126 2.505 1.00 83.25 114 ASP A O 1
ATOM 893 N N . ILE A 1 115 ? -8.418 0.727 0.520 1.00 82.56 115 ILE A N 1
ATOM 894 C CA . ILE A 1 115 ? -8.326 2.156 0.849 1.00 82.56 115 ILE A CA 1
ATOM 895 C C . ILE A 1 115 ? -9.718 2.746 1.096 1.00 82.56 115 ILE A C 1
ATOM 897 O O . ILE A 1 115 ? -9.886 3.498 2.060 1.00 82.56 115 ILE A O 1
ATOM 901 N N . VAL A 1 116 ? -10.712 2.415 0.267 1.00 86.88 116 VAL A N 1
ATOM 902 C CA . VAL A 1 116 ? -12.095 2.889 0.439 1.00 86.88 116 VAL A CA 1
ATOM 903 C C . VAL A 1 116 ? -12.669 2.397 1.769 1.00 86.88 116 VAL A C 1
ATOM 905 O O . VAL A 1 116 ? -13.189 3.198 2.548 1.00 86.88 116 VAL A O 1
ATOM 908 N N . VAL A 1 117 ? -12.495 1.112 2.093 1.00 86.62 117 VAL A N 1
ATOM 909 C CA . VAL A 1 117 ? -12.992 0.533 3.353 1.00 86.62 117 VAL A CA 1
ATOM 910 C C . VAL A 1 117 ? -12.320 1.175 4.574 1.00 86.62 117 VAL A C 1
ATOM 912 O O . VAL A 1 117 ? -12.994 1.499 5.559 1.00 86.62 117 VAL A O 1
ATOM 915 N N . ILE A 1 118 ? -11.004 1.411 4.521 1.00 85.25 118 ILE A N 1
ATOM 916 C CA . ILE A 1 118 ? -10.270 2.109 5.587 1.00 85.25 118 ILE A CA 1
ATOM 917 C C . ILE A 1 118 ? -10.798 3.536 5.758 1.00 85.25 118 ILE A C 1
ATOM 919 O O . ILE A 1 118 ? -11.036 3.969 6.888 1.00 85.25 118 ILE A O 1
ATOM 923 N N . GLN A 1 119 ? -11.007 4.267 4.661 1.00 84.88 119 GLN A N 1
ATOM 924 C CA . GLN A 1 119 ? -11.531 5.631 4.705 1.00 84.88 119 GLN A CA 1
ATOM 925 C C . GLN A 1 119 ? -12.926 5.682 5.333 1.00 84.88 119 GLN A C 1
ATOM 927 O O . GLN A 1 119 ? -13.137 6.469 6.258 1.00 84.88 119 GLN A O 1
ATOM 932 N N . ASP A 1 120 ? -13.842 4.809 4.917 1.00 85.88 120 ASP A N 1
ATOM 933 C CA . ASP A 1 120 ? -15.191 4.728 5.484 1.00 85.88 120 ASP A CA 1
ATOM 934 C C . ASP A 1 120 ? -15.154 4.442 6.990 1.00 85.88 120 ASP A C 1
ATOM 936 O O . ASP A 1 120 ? -15.849 5.085 7.787 1.00 85.88 120 ASP A O 1
ATOM 940 N N . LYS A 1 121 ? -14.283 3.521 7.419 1.00 85.75 121 LYS A N 1
ATOM 941 C CA . LYS A 1 121 ? -14.108 3.198 8.838 1.00 85.75 121 LYS A CA 1
ATOM 942 C C . LYS A 1 121 ? -13.557 4.382 9.635 1.00 85.75 121 LYS A C 1
ATOM 944 O O . LYS A 1 121 ? -14.041 4.653 10.735 1.00 85.75 121 LYS A O 1
ATOM 949 N N . LEU A 1 122 ? -12.577 5.105 9.093 1.00 83.50 122 LEU A N 1
ATOM 950 C CA . LEU A 1 122 ? -12.015 6.301 9.726 1.00 83.50 122 LEU A CA 1
ATOM 951 C C . LEU A 1 122 ? -13.045 7.436 9.825 1.00 83.50 122 LEU A C 1
ATOM 953 O O . LEU A 1 122 ? -13.104 8.109 10.855 1.00 83.50 122 LEU A O 1
ATOM 957 N N . VAL A 1 123 ? -13.894 7.623 8.807 1.00 83.75 123 VAL A N 1
ATOM 958 C CA . VAL A 1 123 ? -15.000 8.597 8.840 1.00 83.75 123 VAL A CA 1
ATOM 959 C C . VAL A 1 123 ? -15.990 8.256 9.955 1.00 83.75 123 VAL A C 1
ATOM 961 O O . VAL A 1 123 ? -16.370 9.144 10.718 1.00 83.75 123 VAL A O 1
ATOM 964 N N . LEU A 1 124 ? -16.358 6.982 10.121 1.00 72.38 124 LEU A N 1
ATOM 965 C CA . LEU A 1 124 ? -17.230 6.547 11.220 1.00 72.38 124 LEU A CA 1
ATOM 966 C C . LEU A 1 124 ? -16.620 6.821 12.602 1.00 72.38 124 LEU A C 1
ATOM 968 O O . LEU A 1 124 ? -17.333 7.254 13.506 1.00 72.38 124 LEU A O 1
ATOM 972 N N . LEU A 1 125 ? -15.311 6.613 12.767 1.00 72.88 125 LEU A N 1
ATOM 973 C CA . LEU A 1 125 ? -14.601 6.905 14.019 1.00 72.88 125 LEU A CA 1
ATOM 974 C C . LEU A 1 125 ? -14.535 8.408 14.332 1.00 72.88 125 LEU A C 1
ATOM 976 O O . LEU A 1 125 ? -14.484 8.790 15.501 1.00 72.88 125 LEU A O 1
ATOM 980 N N . ALA A 1 126 ? -14.559 9.264 13.309 1.00 71.25 126 ALA A N 1
ATOM 981 C CA . ALA A 1 126 ? -14.555 10.715 13.469 1.00 71.25 126 ALA A CA 1
ATOM 982 C C . ALA A 1 126 ? -15.923 11.291 13.878 1.00 71.25 126 ALA A C 1
ATOM 984 O O . ALA A 1 126 ? -15.985 12.437 14.325 1.00 71.25 126 ALA A O 1
ATOM 985 N N . ILE A 1 127 ? -17.017 10.529 13.750 1.00 61.69 127 ILE A N 1
ATOM 986 C CA . ILE A 1 127 ? -18.352 10.969 14.169 1.00 61.69 127 ILE A CA 1
ATOM 987 C C . ILE A 1 127 ? -18.527 10.673 15.668 1.00 61.69 127 ILE A C 1
ATOM 989 O O . ILE A 1 127 ? -18.683 9.512 16.054 1.00 61.69 127 ILE A O 1
ATOM 993 N N . PRO A 1 128 ? -18.569 11.691 16.552 1.00 55.06 128 PRO A N 1
ATOM 994 C CA . PRO A 1 128 ? -18.868 11.464 17.956 1.00 55.06 128 PRO A CA 1
ATOM 995 C C . PRO A 1 128 ? -20.327 11.027 18.090 1.00 55.06 128 PRO A C 1
ATOM 997 O O . PRO A 1 128 ? -21.257 11.824 17.935 1.00 55.06 128 PRO A O 1
ATOM 1000 N N . ILE A 1 129 ? -20.544 9.755 18.419 1.00 52.94 129 ILE A N 1
ATOM 1001 C CA . ILE A 1 129 ? -21.862 9.268 18.819 1.00 52.94 129 ILE A CA 1
ATOM 1002 C C . ILE A 1 129 ? -22.202 9.978 20.132 1.00 52.94 129 ILE A C 1
ATOM 1004 O O . ILE A 1 129 ? -21.667 9.642 21.190 1.00 52.94 129 ILE A O 1
ATOM 1008 N N . LYS A 1 130 ? -23.075 10.993 20.081 1.00 51.12 130 LYS A N 1
ATOM 1009 C CA . LYS A 1 130 ? -23.645 11.596 21.291 1.00 51.12 130 LYS A CA 1
ATOM 1010 C C . LYS A 1 130 ? -24.398 10.499 22.038 1.00 51.12 130 LYS A C 1
ATOM 1012 O O . LYS A 1 130 ? -25.536 10.186 21.693 1.00 51.12 130 LYS A O 1
ATOM 1017 N N . GLN A 1 131 ? -23.771 9.909 23.054 1.00 48.66 131 GLN A N 1
ATOM 1018 C CA . GLN A 1 131 ? -24.480 9.022 23.963 1.00 48.66 131 GLN A CA 1
ATOM 1019 C C . GLN A 1 131 ? -25.627 9.805 24.602 1.00 48.66 131 GLN A C 1
ATOM 1021 O O . GLN A 1 131 ? -25.443 10.911 25.119 1.00 48.66 131 GLN A O 1
ATOM 1026 N N . GLY A 1 132 ? -26.832 9.247 24.487 1.00 50.25 132 GLY A N 1
ATOM 1027 C CA . GLY A 1 132 ? -28.065 9.869 24.934 1.00 50.25 132 GLY A CA 1
ATOM 1028 C C . GLY A 1 132 ? -27.975 10.279 26.399 1.00 50.25 132 GLY A C 1
ATOM 1029 O O . GLY A 1 132 ? -27.883 9.442 27.294 1.00 50.25 132 GLY A O 1
ATOM 1030 N N . GLN A 1 133 ? -28.050 11.585 26.639 1.00 51.28 133 GLN A N 1
ATOM 1031 C CA . GLN A 1 133 ? -28.341 12.151 27.947 1.00 51.28 133 GLN A CA 1
ATOM 1032 C C . GLN A 1 133 ? -29.724 11.636 28.377 1.00 51.28 133 GLN A C 1
ATOM 1034 O O . GLN A 1 133 ? -30.751 12.205 28.003 1.00 51.28 133 GLN A O 1
ATOM 1039 N N . LYS A 1 134 ? -29.777 10.548 29.157 1.00 54.41 134 LYS A N 1
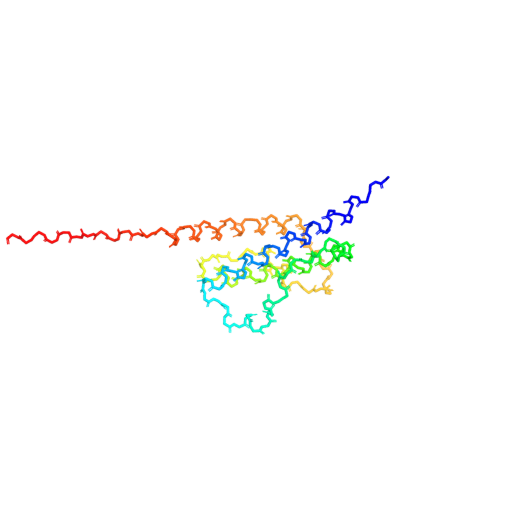ATOM 1040 C CA . LYS A 1 134 ? -30.966 10.218 29.949 1.00 54.41 134 LYS A CA 1
ATOM 1041 C C . LYS A 1 134 ? -31.155 11.362 30.945 1.00 54.41 134 LYS A C 1
ATOM 1043 O O . LYS A 1 134 ? -30.523 11.379 31.998 1.00 54.41 134 LYS A O 1
ATOM 1048 N N . LYS A 1 135 ? -32.010 12.333 30.604 1.00 56.66 135 LYS A N 1
ATOM 1049 C CA . LYS A 1 135 ? -32.552 13.295 31.569 1.00 56.66 135 LYS A CA 1
ATOM 1050 C C . LYS A 1 135 ? -33.253 12.489 32.662 1.00 56.66 135 LYS A C 1
ATOM 1052 O O . LYS A 1 135 ? -34.363 12.005 32.471 1.00 56.66 135 LYS A O 1
ATOM 1057 N N . SER A 1 136 ? -32.566 12.315 33.787 1.00 56.59 136 SER A N 1
ATOM 1058 C CA . SER A 1 136 ? -33.160 11.847 35.032 1.00 56.59 136 SER A CA 1
ATOM 1059 C C . SER A 1 136 ? -34.114 12.939 35.507 1.00 56.59 136 SER A C 1
ATOM 1061 O O . SER A 1 136 ? -33.699 13.968 36.037 1.00 56.59 136 SER A O 1
ATOM 1063 N N . MET A 1 137 ? -35.393 12.753 35.201 1.00 57.81 137 MET A N 1
ATOM 1064 C CA . MET A 1 137 ? -36.484 13.568 35.710 1.00 57.81 137 MET A CA 1
ATOM 1065 C C . MET A 1 137 ? -36.708 13.125 37.157 1.00 57.81 137 MET A C 1
ATOM 1067 O O . MET A 1 137 ? -37.341 12.102 37.406 1.00 57.81 137 MET A O 1
ATOM 1071 N N . ARG A 1 138 ? -36.101 13.838 38.112 1.00 53.97 138 ARG A N 1
ATOM 1072 C CA . ARG A 1 138 ? -36.480 13.715 39.522 1.00 53.97 138 ARG A CA 1
ATOM 1073 C C . ARG A 1 138 ? -37.798 14.468 39.702 1.00 53.97 138 ARG A C 1
ATOM 1075 O O . ARG A 1 138 ? -37.847 15.663 39.413 1.00 53.97 138 ARG A O 1
ATOM 1082 N N . MET A 1 139 ? -38.836 13.719 40.074 1.00 58.97 139 MET A N 1
ATOM 1083 C CA . MET A 1 139 ? -40.088 14.238 40.631 1.00 58.97 139 MET A CA 1
ATOM 1084 C C . MET A 1 139 ? -39.849 14.849 42.008 1.00 58.97 139 MET A C 1
ATOM 1086 O O . MET A 1 139 ? -38.917 14.370 42.698 1.00 58.97 139 MET A O 1
#

Secondary structure (DSSP, 8-state):
---HHHHHHHHHHHHHHHHHHHHHHHHHHTT-TTTTTTTS-GGGGSPPPHHHHTT--HHHHHHHHHHHHHHHHHHHHHHTPPPPHHHHHHHT--TT--SPPPPHHHHHHHHHHHHHHHHHHHHHHHS------------